Protein AF-A0A967W6D5-F1 (afdb_monomer)

Secondary structure (DSSP, 8-state):
----------HHHHHHHHHHHHHTT-HHHHHHHHHHHHHHS-HHHHHHHHHHHHT-

Radius of gyration: 10.29 Å; Cα contacts (8 Å, |Δi|>4): 54; chains: 1; bounding box: 24×22×26 Å

pLDDT: mean 89.46, std 14.86, range [44.66, 98.31]

Solvent-accessible surface area (backbone atoms only — not comparable to full-atom values): 3197 Å² total; per-residue (Å²): 130,83,73,80,78,73,80,63,84,49,41,67,64,39,50,56,49,23,54,52,26,46,76,70,66,38,50,70,66,16,49,60,37,28,55,50,21,44,72,72,32,56,79,65,52,19,48,51,25,47,54,55,62,73,73,108

Structure (mmCIF, N/CA/C/O backbone):
data_AF-A0A967W6D5-F1
#
_entry.id   AF-A0A967W6D5-F1
#
loop_
_atom_site.group_PDB
_atom_site.id
_atom_site.type_symbol
_atom_site.label_atom_id
_atom_site.label_alt_id
_atom_site.label_comp_id
_atom_site.label_asym_id
_atom_site.label_entity_id
_atom_site.label_seq_id
_atom_site.pdbx_PDB_ins_code
_atom_site.Cartn_x
_atom_site.Cartn_y
_atom_site.Cartn_z
_atom_site.occupancy
_atom_site.B_iso_or_equiv
_atom_site.auth_seq_id
_atom_site.auth_comp_id
_atom_site.auth_asym_id
_atom_site.auth_atom_id
_atom_site.pdbx_PDB_model_num
ATOM 1 N N . THR A 1 1 ? 2.908 -17.460 -16.786 1.00 44.66 1 THR A N 1
ATOM 2 C CA . THR A 1 1 ? 2.184 -16.373 -16.114 1.00 44.66 1 THR A CA 1
ATOM 3 C C . THR A 1 1 ? 3.225 -15.594 -15.369 1.00 44.66 1 THR A C 1
ATOM 5 O O . THR A 1 1 ? 3.779 -16.119 -14.415 1.00 44.66 1 THR A O 1
ATOM 8 N N . GLU A 1 2 ? 3.625 -14.456 -15.920 1.00 48.59 2 GLU A N 1
ATOM 9 C CA . GLU A 1 2 ? 4.619 -13.583 -15.302 1.00 48.59 2 GLU A CA 1
ATOM 10 C C . GLU A 1 2 ? 3.870 -12.860 -14.184 1.00 48.59 2 GLU A C 1
ATOM 12 O O . GLU A 1 2 ? 3.133 -11.909 -14.433 1.00 48.59 2 GLU A O 1
ATOM 17 N N . ALA A 1 3 ? 3.905 -13.428 -12.974 1.00 54.50 3 ALA A N 1
ATOM 18 C CA . ALA A 1 3 ? 3.569 -12.647 -11.798 1.00 54.50 3 ALA A CA 1
ATOM 19 C C . ALA A 1 3 ? 4.552 -11.483 -11.830 1.00 54.50 3 ALA A C 1
ATOM 21 O O . ALA A 1 3 ? 5.758 -11.713 -11.867 1.00 54.50 3 ALA A O 1
ATOM 22 N N . VAL A 1 4 ? 4.033 -10.268 -11.967 1.00 57.00 4 VAL A N 1
ATOM 23 C CA . VAL A 1 4 ? 4.855 -9.067 -11.973 1.00 57.00 4 VAL A CA 1
ATOM 24 C C . VAL A 1 4 ? 5.549 -9.043 -10.613 1.00 57.00 4 VAL A C 1
ATOM 26 O O . VAL A 1 4 ? 4.921 -8.721 -9.609 1.00 57.00 4 VAL A O 1
ATOM 29 N N . GLU A 1 5 ? 6.807 -9.483 -10.560 1.00 56.59 5 GLU A N 1
ATOM 30 C CA . GLU A 1 5 ? 7.673 -9.281 -9.404 1.00 56.59 5 GLU A CA 1
ATOM 31 C C . GLU A 1 5 ? 7.906 -7.775 -9.333 1.00 56.59 5 GLU A C 1
ATOM 33 O O . GLU A 1 5 ? 8.691 -7.200 -10.087 1.00 56.59 5 GLU A O 1
ATOM 38 N N . LEU A 1 6 ? 7.105 -7.111 -8.504 1.00 58.28 6 LEU A N 1
ATOM 39 C CA . LEU A 1 6 ? 7.179 -5.677 -8.291 1.00 58.28 6 LEU A CA 1
ATOM 40 C C . LEU A 1 6 ? 8.363 -5.391 -7.375 1.00 58.28 6 LEU A C 1
ATOM 42 O O . LEU A 1 6 ? 8.214 -5.165 -6.180 1.00 58.28 6 LEU A O 1
ATOM 46 N N . ASP A 1 7 ? 9.543 -5.395 -7.984 1.00 58.06 7 ASP A N 1
ATOM 47 C CA . ASP A 1 7 ? 10.846 -5.101 -7.378 1.00 58.06 7 ASP A CA 1
ATOM 48 C C . ASP A 1 7 ? 11.005 -3.616 -6.975 1.00 58.06 7 ASP A C 1
ATOM 50 O O . ASP A 1 7 ? 12.098 -3.141 -6.677 1.00 58.06 7 ASP A O 1
ATOM 54 N N . SER A 1 8 ? 9.921 -2.828 -6.970 1.00 60.28 8 SER A N 1
ATOM 55 C CA . SER A 1 8 ? 9.944 -1.520 -6.319 1.00 60.28 8 SER A CA 1
ATOM 56 C C . SER A 1 8 ? 9.836 -1.745 -4.815 1.00 60.28 8 SER A C 1
ATOM 58 O O . SER A 1 8 ? 8.729 -1.839 -4.305 1.00 60.28 8 SER A O 1
ATOM 60 N N . GLU A 1 9 ? 10.953 -1.835 -4.092 1.00 68.44 9 GLU A N 1
ATOM 61 C CA . GLU A 1 9 ? 10.943 -1.976 -2.623 1.00 68.44 9 GLU A CA 1
ATOM 62 C C . GLU A 1 9 ? 10.240 -0.811 -1.905 1.00 68.44 9 GLU A C 1
ATOM 64 O O . GLU A 1 9 ? 9.860 -0.956 -0.748 1.00 68.44 9 GLU A O 1
ATOM 69 N N . ASP A 1 10 ? 10.045 0.328 -2.578 1.00 88.81 10 ASP A N 1
ATOM 70 C CA . ASP A 1 10 ? 9.406 1.507 -2.001 1.00 88.81 10 ASP A CA 1
ATOM 71 C C . ASP A 1 10 ? 7.878 1.331 -1.867 1.00 88.81 10 ASP A C 1
ATOM 73 O O . ASP A 1 10 ? 7.161 1.310 -2.881 1.00 88.81 10 ASP A O 1
ATOM 77 N N . PRO A 1 11 ? 7.346 1.257 -0.632 1.00 92.81 11 PRO A N 1
ATOM 78 C CA . PRO A 1 11 ? 5.917 1.101 -0.396 1.00 92.81 11 PRO A CA 1
ATOM 79 C C . PRO A 1 11 ? 5.077 2.274 -0.935 1.00 92.81 11 PRO A C 1
ATOM 81 O O . PRO A 1 11 ? 3.906 2.075 -1.254 1.00 92.81 11 PRO A O 1
ATOM 84 N N . GLU A 1 12 ? 5.645 3.477 -1.094 1.00 93.31 12 GLU A N 1
ATOM 85 C CA . GLU A 1 12 ? 4.938 4.626 -1.686 1.00 93.31 12 GLU A CA 1
ATOM 86 C C . GLU A 1 12 ? 4.665 4.404 -3.180 1.00 93.31 12 GLU A C 1
ATOM 88 O O . GLU A 1 12 ? 3.534 4.554 -3.646 1.00 93.31 12 GLU A O 1
ATOM 93 N N . THR A 1 13 ? 5.669 3.921 -3.917 1.00 94.12 13 THR A N 1
ATOM 94 C CA . THR A 1 13 ? 5.518 3.567 -5.338 1.00 94.12 13 THR A CA 1
ATOM 95 C C . THR A 1 13 ? 4.511 2.426 -5.521 1.00 94.12 13 THR A C 1
ATOM 97 O O . THR A 1 13 ? 3.702 2.440 -6.453 1.00 94.12 13 THR A O 1
ATOM 100 N N . LYS A 1 14 ? 4.516 1.446 -4.608 1.00 94.00 14 LYS A N 1
ATOM 101 C CA . LYS A 1 14 ? 3.536 0.351 -4.598 1.00 94.00 14 LYS A CA 1
ATOM 102 C C . LYS A 1 14 ? 2.106 0.865 -4.387 1.00 94.00 14 LYS A C 1
ATOM 104 O O . LYS A 1 14 ? 1.202 0.429 -5.099 1.00 94.00 14 LYS A O 1
ATOM 109 N N . LEU A 1 15 ? 1.886 1.820 -3.480 1.00 96.25 15 LEU A N 1
ATOM 110 C CA . LEU A 1 15 ? 0.568 2.440 -3.278 1.00 96.25 15 LEU A CA 1
ATOM 111 C C . LEU A 1 15 ? 0.060 3.139 -4.544 1.00 96.25 15 LEU A C 1
ATOM 113 O O . LEU A 1 15 ? -1.085 2.923 -4.946 1.00 96.25 15 LEU A O 1
ATOM 117 N N . ASP A 1 16 ? 0.908 3.918 -5.217 1.00 95.94 16 ASP A N 1
ATOM 118 C CA . ASP A 1 16 ? 0.546 4.564 -6.485 1.00 95.94 16 ASP A CA 1
ATOM 119 C C . ASP A 1 16 ? 0.167 3.549 -7.568 1.00 95.94 16 ASP A C 1
ATOM 121 O O . ASP A 1 16 ? -0.829 3.719 -8.282 1.00 95.94 16 ASP A O 1
ATOM 125 N N . LEU A 1 17 ? 0.917 2.452 -7.660 1.00 94.44 17 LEU A N 1
ATOM 126 C CA . LEU A 1 17 ? 0.630 1.390 -8.614 1.00 94.44 17 LEU A CA 1
ATOM 127 C C . LEU A 1 17 ? -0.679 0.657 -8.292 1.00 94.44 17 LEU A C 1
ATOM 129 O O . LEU A 1 17 ? -1.467 0.383 -9.200 1.00 94.44 17 LEU A O 1
ATOM 133 N N . ALA A 1 18 ? -0.949 0.378 -7.016 1.00 95.94 18 ALA A N 1
ATOM 134 C CA . ALA A 1 18 ? -2.211 -0.212 -6.590 1.00 95.94 18 ALA A CA 1
ATOM 135 C C . ALA A 1 18 ? -3.400 0.679 -6.982 1.00 95.94 18 ALA A C 1
ATOM 137 O O . ALA A 1 18 ? -4.356 0.189 -7.587 1.00 95.94 18 ALA A O 1
ATOM 138 N N . ARG A 1 19 ? -3.318 1.999 -6.747 1.00 95.75 19 ARG A N 1
ATOM 139 C CA . ARG A 1 19 ? -4.344 2.971 -7.180 1.00 95.75 19 ARG A CA 1
ATOM 140 C C . ARG A 1 19 ? -4.558 2.941 -8.697 1.00 95.75 19 ARG A C 1
ATOM 142 O O . ARG A 1 19 ? -5.700 2.994 -9.167 1.00 95.75 19 ARG A O 1
ATOM 149 N N . ALA A 1 20 ? -3.481 2.820 -9.473 1.00 96.75 20 ALA A N 1
ATOM 150 C CA . ALA A 1 20 ? -3.565 2.708 -10.926 1.00 96.75 20 ALA A CA 1
ATOM 151 C C . ALA A 1 20 ? -4.264 1.408 -11.363 1.00 96.75 20 ALA A C 1
ATOM 153 O O . ALA A 1 20 ? -5.139 1.446 -12.230 1.00 96.75 20 ALA A O 1
ATOM 154 N N . TYR A 1 21 ? -3.942 0.268 -10.744 1.00 96.12 21 TYR A N 1
ATOM 155 C CA . TYR A 1 21 ? -4.612 -1.002 -11.036 1.00 96.12 21 TYR A CA 1
ATOM 156 C C . TYR A 1 21 ? -6.095 -0.991 -10.671 1.00 96.12 21 TYR A C 1
ATOM 158 O O . TYR A 1 21 ? -6.904 -1.453 -11.479 1.00 96.12 21 TYR A O 1
ATOM 166 N N . LEU A 1 22 ? -6.473 -0.392 -9.536 1.00 95.88 22 LEU A N 1
ATOM 167 C CA . LEU A 1 22 ? -7.882 -0.184 -9.184 1.00 95.88 22 LEU A CA 1
ATOM 168 C C . LEU A 1 22 ? -8.603 0.658 -10.236 1.00 95.88 22 LEU A C 1
ATOM 170 O O . LEU A 1 22 ? -9.681 0.287 -10.695 1.00 95.88 22 LEU A O 1
ATOM 174 N N . SER A 1 23 ? -7.969 1.740 -10.693 1.00 96.00 23 SER A N 1
ATOM 175 C CA . SER A 1 23 ? -8.514 2.603 -11.748 1.00 96.00 23 SER A CA 1
ATOM 176 C C . SER A 1 23 ? -8.702 1.865 -13.081 1.00 96.00 23 SER A C 1
ATOM 178 O O . SER A 1 23 ? -9.604 2.190 -13.850 1.00 96.00 23 SER A O 1
ATOM 180 N N . MET A 1 24 ? -7.875 0.852 -13.354 1.00 95.69 24 MET A N 1
ATOM 181 C CA . MET A 1 24 ? -7.982 -0.024 -14.526 1.00 95.69 24 MET A CA 1
ATOM 182 C C . MET A 1 24 ? -8.938 -1.214 -14.319 1.00 95.69 24 MET A C 1
ATOM 184 O O . MET A 1 24 ? -9.104 -2.024 -15.231 1.00 95.69 24 MET A O 1
ATOM 188 N N . GLY A 1 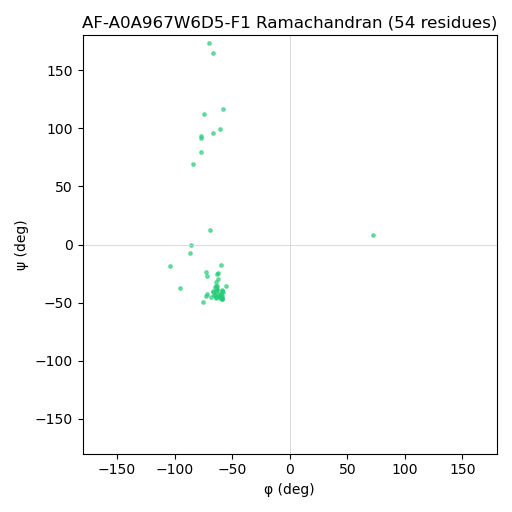25 ? -9.561 -1.346 -13.143 1.00 95.69 25 GLY A N 1
ATOM 189 C CA . GLY A 1 25 ? -10.422 -2.478 -12.782 1.00 95.69 25 GLY A CA 1
ATOM 190 C C . GLY A 1 25 ? -9.664 -3.784 -12.518 1.00 95.69 25 GLY A C 1
ATOM 191 O O . GLY A 1 25 ? -10.285 -4.832 -12.349 1.00 95.69 25 GLY A O 1
ATOM 192 N N . ASN A 1 26 ? -8.331 -3.744 -12.465 1.00 96.25 26 ASN A N 1
ATOM 193 C CA . ASN A 1 26 ? -7.500 -4.894 -12.128 1.00 96.25 26 ASN A CA 1
ATOM 194 C C . ASN A 1 26 ? -7.376 -5.034 -10.603 1.00 96.25 26 ASN A C 1
ATOM 196 O O . ASN A 1 26 ? -6.323 -4.795 -10.011 1.00 96.25 26 ASN A O 1
ATOM 200 N N . VAL A 1 27 ? -8.491 -5.392 -9.965 1.00 95.81 27 VAL A N 1
ATOM 201 C CA . VAL A 1 27 ? -8.600 -5.476 -8.501 1.00 95.81 27 VAL A CA 1
ATOM 202 C C . VAL A 1 27 ? -7.670 -6.544 -7.921 1.00 95.81 27 VAL A C 1
ATOM 204 O O . VAL A 1 27 ? -7.090 -6.331 -6.863 1.00 95.81 27 VAL A O 1
ATOM 207 N N . GLU A 1 28 ? -7.469 -7.665 -8.618 1.00 96.25 28 GLU A N 1
ATOM 208 C CA . GLU A 1 28 ? -6.597 -8.753 -8.151 1.00 96.25 28 GLU A CA 1
ATOM 209 C C . GLU A 1 28 ? -5.134 -8.303 -8.035 1.00 96.25 28 GLU A C 1
ATOM 211 O O . GLU A 1 28 ? -4.504 -8.517 -6.999 1.00 96.25 28 GLU A O 1
ATOM 216 N N . ALA A 1 29 ? -4.615 -7.607 -9.054 1.00 93.31 29 ALA A N 1
ATOM 217 C CA . ALA A 1 29 ? -3.257 -7.068 -9.013 1.00 93.31 29 ALA A CA 1
ATOM 218 C C . ALA A 1 29 ? -3.107 -5.968 -7.954 1.00 93.31 29 ALA A C 1
ATOM 220 O O . ALA A 1 29 ? -2.108 -5.941 -7.239 1.00 93.31 29 ALA A O 1
ATOM 221 N N . ALA A 1 30 ? -4.101 -5.086 -7.813 1.00 96.31 30 ALA A N 1
ATOM 222 C CA . ALA A 1 30 ? -4.085 -4.063 -6.772 1.00 96.31 30 ALA A CA 1
ATOM 223 C C . ALA A 1 30 ? -4.070 -4.677 -5.364 1.00 96.31 30 ALA A C 1
ATOM 225 O O . ALA A 1 30 ? -3.284 -4.255 -4.521 1.00 96.31 30 ALA A O 1
ATOM 226 N N . ARG A 1 31 ? -4.897 -5.701 -5.122 1.00 97.00 31 ARG A N 1
ATOM 227 C CA . ARG A 1 31 ? -5.004 -6.384 -3.828 1.00 97.00 31 ARG A CA 1
ATOM 228 C C . ARG A 1 31 ? -3.669 -6.975 -3.387 1.00 97.00 31 ARG A C 1
ATOM 230 O O . ARG A 1 31 ? -3.261 -6.734 -2.258 1.00 97.00 31 ARG A O 1
ATOM 237 N N . ALA A 1 32 ? -2.976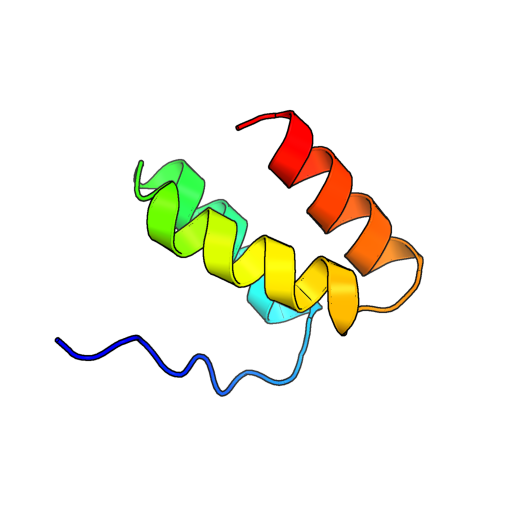 -7.678 -4.284 1.00 96.06 32 ALA A N 1
ATOM 238 C CA . ALA A 1 32 ? -1.675 -8.275 -3.984 1.00 96.06 32 ALA A CA 1
ATOM 239 C C . ALA A 1 32 ? -0.636 -7.225 -3.550 1.00 96.06 32 ALA A C 1
ATOM 241 O O . ALA A 1 32 ? 0.139 -7.450 -2.625 1.00 96.06 32 ALA A O 1
ATOM 242 N N . ILE A 1 33 ? -0.651 -6.050 -4.183 1.00 95.31 33 ILE A N 1
ATOM 243 C CA . ILE A 1 33 ? 0.265 -4.951 -3.855 1.00 95.31 33 ILE A CA 1
ATOM 244 C C . ILE A 1 33 ? -0.087 -4.312 -2.516 1.00 95.31 33 ILE A C 1
ATOM 246 O O . ILE A 1 33 ? 0.799 -4.013 -1.720 1.00 95.31 33 ILE A O 1
ATOM 250 N N . LEU A 1 34 ? -1.377 -4.092 -2.255 1.00 97.00 34 LEU A N 1
ATOM 251 C CA . LEU A 1 34 ? -1.825 -3.508 -0.994 1.00 97.00 34 LEU A CA 1
ATOM 252 C C . LEU A 1 34 ? -1.532 -4.433 0.194 1.00 97.00 34 LEU A C 1
ATOM 254 O O . LEU A 1 34 ? -1.162 -3.944 1.257 1.00 97.00 34 LEU A O 1
ATOM 258 N N . GLU A 1 35 ? -1.645 -5.754 0.025 1.00 97.00 35 GLU A N 1
ATOM 259 C CA . GLU A 1 35 ? -1.249 -6.727 1.054 1.00 97.00 35 GLU A CA 1
ATOM 260 C C . GLU A 1 35 ? 0.247 -6.612 1.384 1.00 97.00 35 GLU A C 1
ATOM 262 O O . GLU A 1 35 ? 0.617 -6.533 2.553 1.00 97.00 35 GLU A O 1
ATOM 267 N N . ASP A 1 36 ? 1.095 -6.483 0.367 1.00 95.38 36 ASP A N 1
ATOM 268 C CA . ASP A 1 36 ? 2.538 -6.301 0.535 1.00 95.38 36 ASP A CA 1
ATOM 269 C C . ASP A 1 36 ? 2.886 -4.971 1.239 1.00 95.38 36 ASP A C 1
ATOM 271 O O . ASP A 1 36 ? 3.640 -4.948 2.213 1.00 95.38 36 ASP A O 1
ATOM 275 N N . VAL A 1 37 ? 2.270 -3.849 0.846 1.00 96.31 37 VAL A N 1
ATOM 276 C CA . VAL A 1 37 ? 2.451 -2.550 1.534 1.00 96.31 37 VAL A CA 1
ATOM 277 C C . VAL A 1 37 ? 1.936 -2.587 2.978 1.00 96.31 37 VAL A C 1
ATOM 279 O O . VAL A 1 37 ? 2.520 -1.967 3.875 1.00 96.31 37 VAL A O 1
ATOM 282 N N . ALA A 1 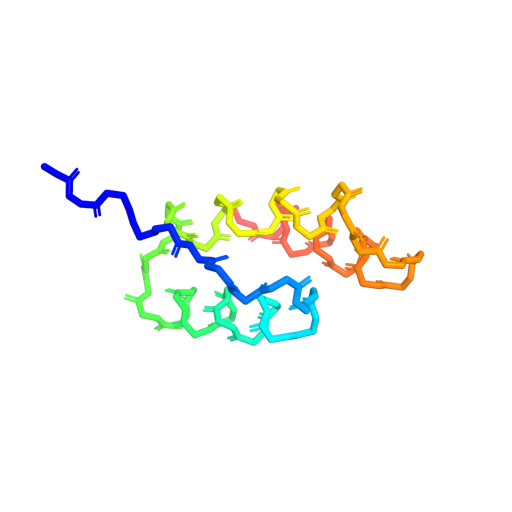38 ? 0.852 -3.317 3.245 1.00 97.12 38 ALA A N 1
ATOM 283 C CA . ALA A 1 38 ? 0.320 -3.469 4.597 1.00 97.12 38 ALA A CA 1
ATOM 284 C C . ALA A 1 38 ? 1.307 -4.176 5.547 1.00 97.12 38 ALA A C 1
ATOM 286 O O . ALA A 1 38 ? 1.236 -3.957 6.763 1.00 97.12 38 ALA A O 1
ATOM 287 N N . GLU A 1 39 ? 2.218 -4.989 5.007 1.00 95.81 39 GLU A N 1
ATOM 288 C CA . GLU A 1 39 ? 3.255 -5.707 5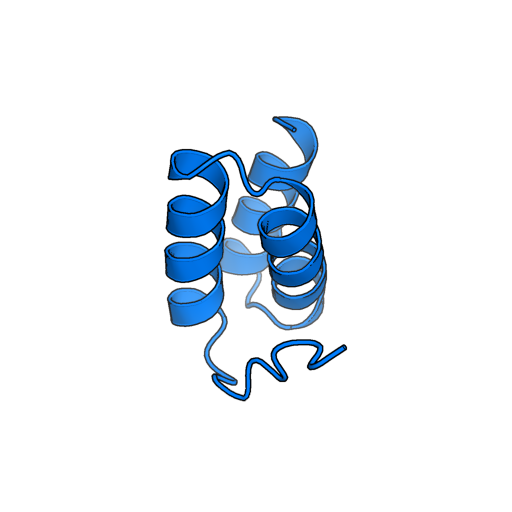.752 1.00 95.81 39 GLU A CA 1
ATOM 289 C C . GLU A 1 39 ? 4.607 -4.978 5.777 1.00 95.81 39 GLU A C 1
ATOM 291 O O . GLU A 1 39 ? 5.291 -5.006 6.802 1.00 95.81 39 GLU A O 1
ATOM 296 N N . THR A 1 40 ? 4.991 -4.321 4.679 1.00 94.19 40 THR A N 1
ATOM 297 C CA . THR A 1 40 ? 6.340 -3.752 4.485 1.00 94.19 40 THR A CA 1
ATOM 298 C C . THR A 1 40 ? 6.419 -2.233 4.654 1.00 94.19 40 THR A C 1
ATOM 300 O O . THR A 1 40 ? 7.503 -1.693 4.878 1.00 94.19 40 THR A O 1
ATOM 303 N N . GLY A 1 41 ? 5.282 -1.539 4.570 1.00 93.75 41 GLY A N 1
ATOM 304 C CA . GLY A 1 41 ? 5.175 -0.092 4.727 1.00 93.75 41 GLY A CA 1
ATOM 305 C C . GLY A 1 41 ? 5.486 0.415 6.135 1.00 93.75 41 GLY A C 1
ATOM 306 O O . GLY A 1 41 ? 5.496 -0.316 7.127 1.00 93.75 41 GLY A O 1
ATOM 307 N N . ASN A 1 42 ? 5.712 1.724 6.2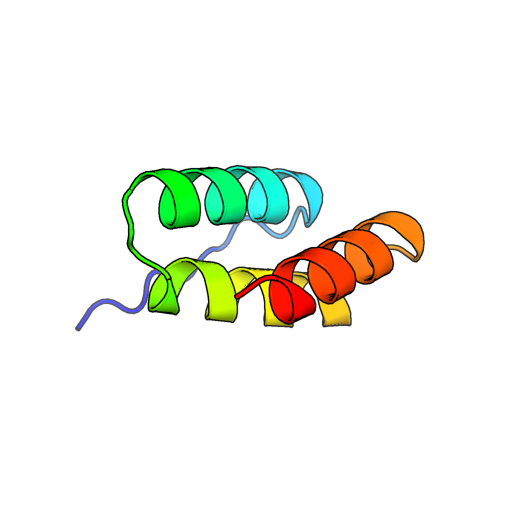40 1.00 96.06 42 ASN A N 1
ATOM 308 C CA . ASN A 1 42 ? 5.681 2.399 7.533 1.00 96.06 42 ASN A CA 1
ATOM 309 C C . ASN A 1 42 ? 4.237 2.462 8.085 1.00 96.06 42 ASN A C 1
ATOM 311 O O . ASN A 1 42 ? 3.275 2.114 7.405 1.00 96.06 42 ASN A O 1
ATOM 315 N N . ALA A 1 43 ? 4.064 2.936 9.324 1.00 97.44 43 ALA A N 1
ATOM 316 C CA . ALA A 1 43 ? 2.756 2.943 9.987 1.00 97.44 43 ALA A CA 1
ATOM 317 C C . ALA A 1 43 ? 1.646 3.661 9.191 1.00 97.44 43 ALA A C 1
ATOM 319 O O . ALA A 1 43 ? 0.499 3.223 9.231 1.00 97.44 43 ALA A O 1
ATOM 320 N N . GLU A 1 44 ? 1.979 4.738 8.478 1.00 97.75 44 GLU A N 1
ATOM 321 C CA . GLU A 1 44 ? 1.030 5.500 7.662 1.00 97.75 44 GLU A CA 1
ATOM 322 C C . GLU A 1 44 ? 0.690 4.748 6.371 1.00 97.75 44 GLU A C 1
ATOM 324 O O . GLU A 1 44 ? -0.483 4.494 6.101 1.00 97.75 44 GLU A O 1
ATOM 329 N N . GLN A 1 45 ? 1.708 4.282 5.644 1.00 97.94 45 GLN A N 1
ATOM 330 C CA . GLN A 1 45 ? 1.548 3.516 4.402 1.00 97.94 45 GLN A CA 1
ATOM 331 C C . GLN A 1 45 ? 0.769 2.217 4.628 1.00 97.94 45 GLN A C 1
ATOM 333 O O . GLN A 1 45 ? -0.143 1.885 3.873 1.00 97.94 45 GLN A O 1
ATOM 338 N N .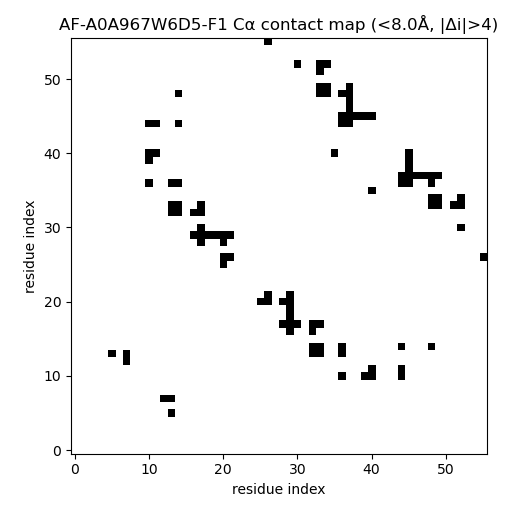 SER A 1 46 ? 1.083 1.482 5.696 1.00 97.81 46 SER A N 1
ATOM 339 C CA . SER A 1 46 ? 0.385 0.239 6.010 1.00 97.81 46 SER A CA 1
ATOM 340 C C . SER A 1 46 ? -1.040 0.469 6.511 1.00 97.81 46 SER A C 1
ATOM 342 O O . SER A 1 46 ? -1.874 -0.427 6.389 1.00 97.81 46 SER A O 1
ATOM 344 N N . ALA A 1 47 ? -1.341 1.620 7.120 1.00 98.31 47 ALA A N 1
ATOM 345 C CA . ALA A 1 47 ? -2.715 1.973 7.475 1.00 98.31 47 ALA A CA 1
ATOM 346 C C . ALA A 1 47 ? -3.518 2.330 6.220 1.00 98.31 47 ALA A C 1
ATOM 348 O O . ALA A 1 47 ? -4.629 1.838 6.043 1.00 98.31 47 ALA A O 1
ATOM 349 N N . GLU A 1 48 ? -2.928 3.112 5.318 1.00 98.00 48 GLU A N 1
ATOM 350 C CA . GLU A 1 48 ? -3.535 3.442 4.033 1.00 98.00 48 GLU A CA 1
ATOM 351 C C . GLU A 1 48 ? -3.827 2.190 3.198 1.00 98.00 48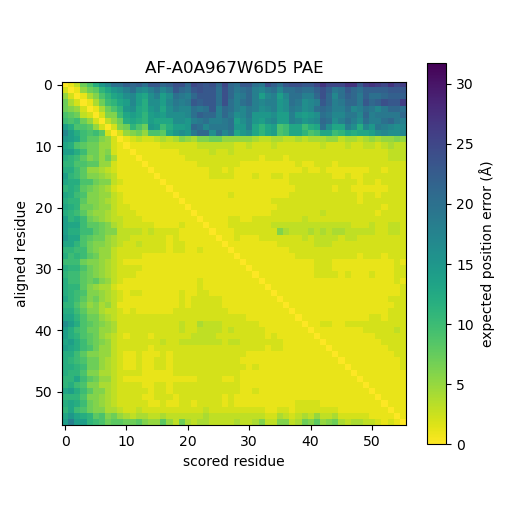 GLU A C 1
ATOM 353 O O . GLU A 1 48 ? -4.950 2.016 2.727 1.00 98.00 48 GLU A O 1
ATOM 358 N N . ALA A 1 49 ? -2.861 1.277 3.085 1.00 98.19 49 ALA A N 1
ATOM 359 C CA . ALA A 1 49 ? -3.045 0.036 2.344 1.00 98.19 49 ALA A CA 1
ATOM 360 C C . ALA A 1 49 ? -4.200 -0.815 2.901 1.00 98.19 49 ALA A C 1
ATOM 362 O O . ALA A 1 49 ? -4.995 -1.357 2.135 1.00 98.19 49 ALA A O 1
ATOM 363 N N . ARG A 1 50 ? -4.338 -0.890 4.233 1.00 98.19 50 ARG A N 1
ATOM 364 C CA . ARG A 1 50 ? -5.459 -1.584 4.889 1.00 98.19 50 ARG A CA 1
ATOM 365 C C . ARG A 1 50 ? -6.797 -0.908 4.615 1.00 98.19 50 ARG A C 1
ATOM 367 O O . ARG A 1 50 ? -7.743 -1.608 4.281 1.00 98.19 50 ARG A O 1
ATOM 374 N N . ASN A 1 51 ? -6.864 0.421 4.686 1.00 98.06 51 ASN A N 1
ATOM 375 C CA . ASN A 1 51 ? -8.090 1.156 4.364 1.00 98.06 51 ASN A CA 1
ATOM 376 C C . ASN A 1 51 ? -8.525 0.886 2.918 1.00 98.06 51 ASN A C 1
ATOM 378 O O . ASN A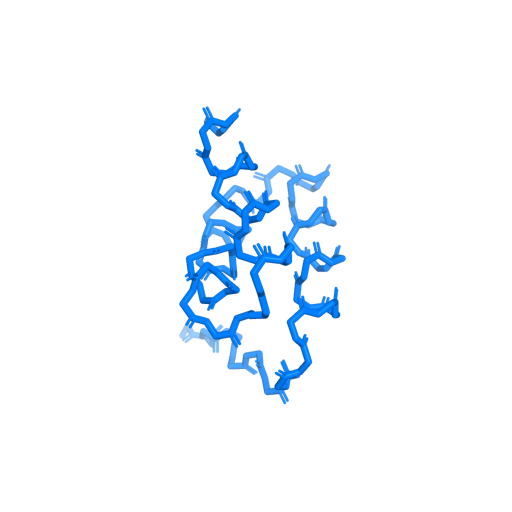 1 51 ? -9.687 0.591 2.668 1.00 98.06 51 ASN A O 1
ATOM 382 N N . MET A 1 52 ? -7.585 0.912 1.969 1.00 97.12 52 MET A N 1
ATOM 383 C CA . MET A 1 52 ? -7.884 0.598 0.571 1.00 97.12 52 MET A CA 1
ATOM 384 C C . MET A 1 52 ? -8.363 -0.847 0.390 1.00 97.12 52 MET A C 1
ATOM 386 O O . MET A 1 52 ? -9.272 -1.077 -0.396 1.00 97.12 52 MET A O 1
ATOM 390 N N . LEU A 1 53 ? -7.782 -1.815 1.114 1.00 97.44 53 LEU A N 1
ATOM 391 C CA . LEU A 1 53 ? -8.221 -3.218 1.094 1.00 97.44 53 LEU A CA 1
ATOM 392 C C . LEU A 1 53 ? -9.644 -3.408 1.633 1.00 97.44 53 LEU A C 1
ATOM 394 O O . LEU A 1 53 ? -10.337 -4.314 1.179 1.00 97.44 53 LEU A O 1
ATOM 398 N N . GLU A 1 54 ? -10.069 -2.590 2.596 1.00 97.12 54 GLU A N 1
ATOM 399 C CA . GLU A 1 54 ? -11.434 -2.604 3.137 1.00 97.12 54 GLU A CA 1
ATOM 400 C C . GLU A 1 54 ? -12.468 -2.021 2.158 1.00 97.12 54 GLU A C 1
ATOM 402 O O . GLU A 1 54 ? -13.650 -2.352 2.255 1.00 97.12 54 GLU A O 1
ATOM 407 N N . GLU A 1 55 ? -12.036 -1.176 1.217 1.00 93.44 55 GLU A N 1
ATOM 408 C CA . GLU A 1 55 ? -12.885 -0.564 0.185 1.00 93.44 55 GLU A CA 1
ATOM 409 C C . GLU A 1 55 ? -13.064 -1.430 -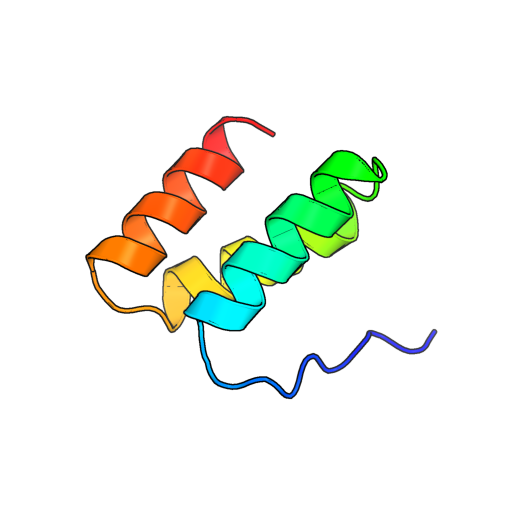1.080 1.00 93.44 55 GLU A C 1
ATOM 411 O O . GLU A 1 55 ? -13.869 -1.068 -1.944 1.00 93.44 55 GLU A O 1
ATOM 416 N N . LEU A 1 56 ? -12.337 -2.551 -1.201 1.00 90.38 56 LEU A N 1
ATOM 417 C CA . LEU A 1 56 ? -12.449 -3.509 -2.319 1.00 90.38 56 LEU A CA 1
ATOM 418 C C . LEU A 1 56 ? -13.689 -4.405 -2.207 1.00 90.38 56 LEU A C 1
ATOM 420 O O . LEU A 1 56 ? -14.318 -4.642 -3.266 1.00 90.38 56 LEU A O 1
#

Mean predicted aligned error: 4.79 Å

Nearest PDB structures (foldseek):
  4mbq-assembly2_C  TM=9.834E-01  e=3.377E-03  Pseudomonas aeruginosa PAO1
  4mbq-assembly1_E  TM=9.700E-01  e=6.727E-03  Pseudomonas aeruginosa PAO1
  4mal-assembly1_A  TM=8.328E-01  e=2.628E-03  Pseudomonas aeruginosa PAO1
  4mal-assembly2_B  TM=9.441E-01  e=8.644E-03  Pseudomonas aeruginosa PAO1
  3ks2-assembly1_A  TM=8.788E-01  e=7.871E-01  Shigella flexneri

Foldseek 3Di:
DPPPPPPPLDLVVLQVVLVVCVVVVVNVNSLVSLVVQLVRPDPVSVVVSVVVNVVD

Sequence (56 aa):
TEAVELDSEDPETKLDLARAYLSMGNVEAARAILEDVAETGNAEQSAEARNMLEEL